Protein AF-X0J595-F1 (afdb_monomer)

pLDDT: mean 78.83, std 18.54, range [34.47, 94.69]

InterPro domains:
  IPR011009 Protein kinase-like domain superfamily [SSF56112] (50-117)

Foldseek 3Di:
DDDDDDDPPPPDDDDDDDPDPPQPCPDFDFLLDLPPEDEDLVQVLVQLLVQLVVCVVVLWDQDDLDRRQWGFDQDVQFTHIHGRDRVRIDRPDDSVRSNVSSNVSSVVNSVVSVVSVVVCVVVVHDHRYDYGGD

Secondary structure (DSSP, 8-state):
------------------S--------SEETTS-SS-B--HHHHHHHHHHHHHHHHTTT-EE----GGGEEEEEETTEEEEEE---TTEE----HHHHHHHHHHHHHHHHHHHHHHHHHHHHTTPPP-B-PPP-

Organism: Fusarium odoratissimum (strain NRRL 54006) (NCBI:txid1089451)

Mean predicted aligned error: 10.92 Å

Nearest PDB structures (foldseek):
  3a2c-assembly1_G  TM=6.127E-01  e=6.244E-02  Homo sapiens
  3a2c-assembly1_K  TM=6.939E-01  e=1.638E-01  Homo sapiens
  4kba-assembly5_A  TM=4.778E-01  e=9.184E-02  Homo sapiens
  4kik-assembly1_B  TM=7.559E-01  e=1.058E+00  Homo sapiens
  8omv-assembly2_C  TM=6.609E-01  e=7.668E-01  Homo sapiens

Structure (mmCIF, N/CA/C/O backbone):
data_AF-X0J595-F1
#
_entry.id   AF-X0J595-F1
#
loop_
_atom_site.group_PDB
_atom_site.id
_atom_site.type_symbol
_atom_site.label_atom_id
_atom_site.label_alt_id
_atom_site.label_comp_id
_atom_site.label_asym_id
_atom_site.label_entity_id
_atom_site.label_seq_id
_atom_site.pdbx_PDB_ins_code
_atom_site.Cartn_x
_atom_site.Cartn_y
_atom_site.Cartn_z
_atom_site.occupancy
_atom_site.B_iso_or_equiv
_atom_site.auth_seq_id
_atom_site.auth_comp_id
_atom_site.auth_asym_id
_atom_site.auth_atom_id
_atom_site.pdbx_PDB_model_num
ATOM 1 N N . MET A 1 1 ? -39.265 -41.771 23.410 1.00 39.81 1 MET A N 1
ATOM 2 C CA . MET A 1 1 ? -37.854 -42.212 23.400 1.00 39.81 1 MET A CA 1
ATOM 3 C C . MET A 1 1 ? -36.994 -41.003 23.075 1.00 39.81 1 MET A C 1
ATOM 5 O O . MET A 1 1 ? -37.257 -40.341 22.083 1.00 39.81 1 MET A O 1
ATOM 9 N N . LYS A 1 2 ? -36.071 -40.652 23.976 1.00 41.62 2 LYS A N 1
ATOM 10 C CA . LYS A 1 2 ? -35.078 -39.584 23.794 1.00 41.62 2 LYS A CA 1
ATOM 11 C C . LYS A 1 2 ? -33.889 -40.146 23.006 1.00 41.62 2 LYS A C 1
ATOM 13 O O . LYS A 1 2 ? -33.447 -41.241 23.333 1.00 41.62 2 LYS A O 1
ATOM 18 N N . SER A 1 3 ? -33.362 -39.385 22.053 1.00 37.44 3 SER A N 1
ATOM 19 C CA . SER A 1 3 ? -31.952 -39.424 21.627 1.00 37.44 3 SER A CA 1
ATOM 20 C C . SER A 1 3 ? -31.699 -38.124 20.849 1.00 37.44 3 SER A C 1
ATOM 22 O O . SER A 1 3 ? -32.303 -37.920 19.805 1.00 37.44 3 SER A O 1
ATOM 24 N N . SER A 1 4 ? -31.204 -37.056 21.477 1.00 39.44 4 SER A N 1
ATOM 25 C CA . SER A 1 4 ? -29.803 -36.778 21.844 1.00 39.44 4 SER A CA 1
ATOM 26 C C . SER A 1 4 ? -28.942 -36.326 20.655 1.00 39.44 4 SER A C 1
ATOM 28 O O . SER A 1 4 ? -28.515 -37.123 19.834 1.00 39.44 4 SER A O 1
ATOM 30 N N . ARG A 1 5 ? -28.740 -34.998 20.642 1.00 44.22 5 ARG A N 1
ATOM 31 C CA . ARG A 1 5 ? -27.650 -34.151 20.113 1.00 44.22 5 ARG A CA 1
ATOM 32 C C . ARG A 1 5 ? -26.402 -34.860 19.575 1.00 44.22 5 ARG A C 1
ATOM 34 O O . ARG A 1 5 ? -25.857 -35.691 20.289 1.00 44.22 5 ARG A O 1
ATOM 41 N N . THR A 1 6 ? -25.862 -34.345 18.466 1.00 36.47 6 THR A N 1
ATOM 42 C CA . THR A 1 6 ? -24.505 -33.751 18.257 1.00 36.47 6 THR A CA 1
ATOM 43 C C . THR A 1 6 ? -24.304 -33.641 16.732 1.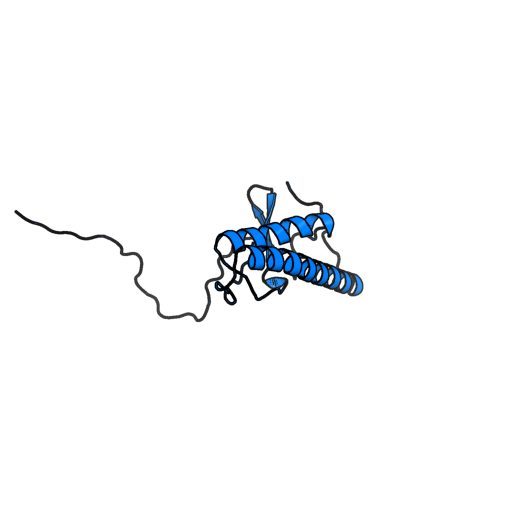00 36.47 6 THR A C 1
ATOM 45 O O . THR A 1 6 ? -24.535 -34.607 16.028 1.00 36.47 6 THR A O 1
ATOM 48 N N . ALA A 1 7 ? -24.274 -32.451 16.122 1.00 39.47 7 ALA A N 1
ATOM 49 C CA . ALA A 1 7 ? -23.114 -31.568 15.978 1.00 39.47 7 ALA A CA 1
ATOM 50 C C . ALA A 1 7 ? -21.888 -32.289 15.387 1.00 39.47 7 ALA A C 1
ATOM 52 O O . ALA A 1 7 ? -20.928 -32.526 16.109 1.00 39.47 7 ALA A O 1
ATOM 53 N N . ASP A 1 8 ? -21.908 -32.584 14.083 1.00 35.44 8 ASP A N 1
ATOM 54 C CA . ASP A 1 8 ? -20.698 -32.949 13.332 1.00 35.44 8 ASP A CA 1
ATOM 55 C C . ASP A 1 8 ? -19.938 -31.673 12.938 1.00 35.44 8 ASP A C 1
ATOM 57 O O . ASP A 1 8 ? -19.909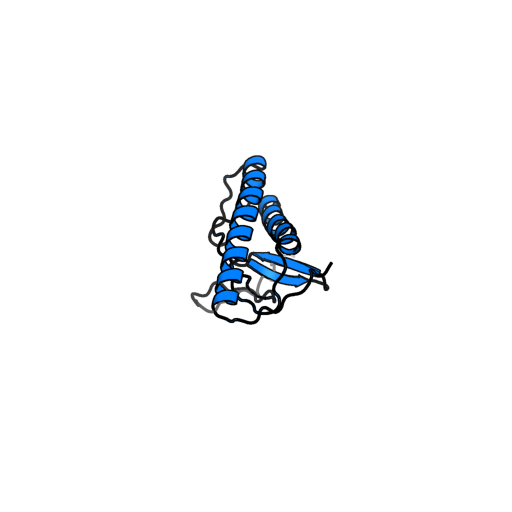 -31.236 11.788 1.00 35.44 8 ASP A O 1
ATOM 61 N N . TYR A 1 9 ? -19.344 -31.042 13.950 1.00 34.94 9 TYR A N 1
ATOM 62 C CA . TYR A 1 9 ? -18.158 -30.208 13.791 1.00 34.94 9 TYR A CA 1
ATOM 63 C C . TYR A 1 9 ? -16.948 -31.135 13.889 1.00 34.94 9 TYR A C 1
ATOM 65 O O . TYR A 1 9 ? -16.321 -31.213 14.937 1.00 34.94 9 TYR A O 1
ATOM 73 N N . ASP A 1 10 ? -16.637 -31.863 12.822 1.00 37.75 10 ASP A N 1
ATOM 74 C CA . ASP A 1 10 ? -15.447 -32.716 12.792 1.00 37.75 10 ASP A CA 1
ATOM 75 C C . ASP A 1 10 ? -14.784 -32.664 11.413 1.00 37.75 10 ASP A C 1
ATOM 77 O O . ASP A 1 10 ? -14.862 -33.578 10.597 1.00 37.75 10 ASP A O 1
ATOM 81 N N . LEU A 1 11 ? -14.075 -31.560 11.165 1.00 38.41 11 LEU A N 1
ATOM 82 C CA . LEU A 1 11 ? -12.931 -31.558 10.250 1.00 38.41 11 LEU A CA 1
ATOM 83 C C . LEU A 1 11 ? -11.756 -30.758 10.837 1.00 38.41 11 LEU A C 1
ATOM 85 O O . LEU A 1 11 ? -11.078 -30.006 10.150 1.00 38.41 11 LEU A O 1
ATOM 89 N N . PHE A 1 12 ? -11.505 -30.929 12.137 1.00 40.75 12 PHE A N 1
ATOM 90 C CA . PHE A 1 12 ? -10.266 -30.497 12.786 1.00 40.75 12 PHE A CA 1
ATOM 91 C C . PHE A 1 12 ? -9.680 -31.661 13.588 1.00 40.75 12 PHE A C 1
ATOM 93 O O . PHE A 1 12 ? -9.743 -31.703 14.813 1.00 40.75 12 PHE A O 1
ATOM 100 N N . LYS A 1 13 ? -9.069 -32.622 12.887 1.00 36.81 13 LYS A N 1
ATOM 101 C CA . LYS A 1 13 ? -8.148 -33.591 13.496 1.00 36.81 13 LYS A CA 1
ATOM 102 C C . LYS A 1 13 ? -6.750 -33.439 12.897 1.00 36.81 13 LYS A C 1
ATOM 104 O O . LYS A 1 13 ? -6.419 -34.037 11.885 1.00 36.81 13 LYS A O 1
ATOM 109 N N . ALA A 1 14 ? -5.999 -32.572 13.574 1.00 42.66 14 ALA A N 1
ATOM 110 C CA . ALA A 1 14 ? -4.569 -32.590 13.884 1.00 42.66 14 ALA A CA 1
ATOM 111 C C . ALA A 1 14 ? -3.548 -33.175 12.881 1.00 42.66 14 ALA A C 1
ATOM 113 O O . ALA A 1 14 ? -3.507 -34.375 12.627 1.00 42.66 14 ALA A O 1
ATOM 114 N N . SER A 1 15 ? -2.562 -32.338 12.538 1.00 34.47 15 SER A N 1
ATOM 115 C CA . SER A 1 15 ? -1.143 -32.726 12.527 1.00 34.47 15 SER A CA 1
ATOM 116 C C . SER A 1 15 ? -0.328 -31.652 13.282 1.00 34.47 15 SER A C 1
ATOM 118 O O . SER A 1 15 ? -0.708 -30.478 13.223 1.00 34.47 15 SER A O 1
ATOM 120 N N . PRO A 1 16 ? 0.716 -32.016 14.055 1.00 56.56 16 PRO A N 1
ATOM 121 C CA . PRO A 1 16 ? 1.275 -31.187 15.117 1.00 56.56 16 PRO A CA 1
ATOM 122 C C . PRO A 1 16 ? 2.448 -30.335 14.603 1.00 56.56 16 PRO A C 1
ATOM 124 O O . PRO A 1 16 ? 3.510 -30.864 14.305 1.00 56.56 16 PRO A O 1
ATOM 127 N N . TYR A 1 17 ? 2.237 -29.018 14.533 1.00 45.56 17 TYR A N 1
ATOM 128 C CA . TYR A 1 17 ? 3.182 -27.954 14.146 1.00 45.56 17 TYR A CA 1
ATOM 129 C C . TYR A 1 17 ? 3.862 -28.079 12.769 1.00 45.56 17 TYR A C 1
ATOM 131 O O . TYR A 1 17 ? 4.716 -28.927 12.526 1.00 45.56 17 TYR A O 1
ATOM 139 N N . PRO A 1 18 ? 3.658 -27.052 11.939 1.00 39.94 18 PRO A N 1
ATOM 140 C CA . PRO A 1 18 ? 4.788 -26.268 11.475 1.00 39.94 18 PRO A CA 1
ATOM 141 C C . PRO A 1 18 ? 4.689 -24.862 12.070 1.00 39.94 18 PRO A C 1
ATOM 143 O O . PRO A 1 18 ? 3.616 -24.259 12.103 1.00 39.94 18 PRO A O 1
ATOM 146 N N . SER A 1 19 ? 5.810 -24.326 12.548 1.00 50.88 19 SER A N 1
ATOM 147 C CA . SER A 1 19 ? 5.984 -22.887 12.754 1.00 50.88 19 SER A CA 1
ATOM 148 C C . SER A 1 19 ? 5.918 -22.205 11.390 1.00 50.88 19 SER A C 1
ATOM 150 O O . SER A 1 19 ? 6.931 -21.904 10.771 1.00 50.88 19 SER A O 1
ATOM 152 N N . SER A 1 20 ? 4.718 -22.059 10.859 1.00 44.50 20 SER A N 1
ATOM 153 C CA . SE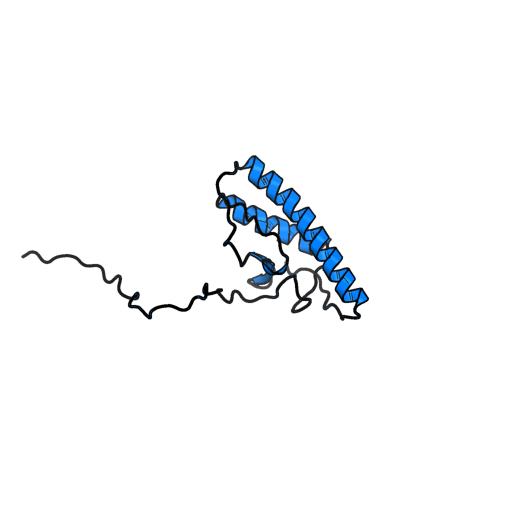R A 1 20 ? 4.471 -21.346 9.623 1.00 44.50 20 SER A CA 1
ATOM 154 C C . SER A 1 20 ? 3.060 -20.815 9.724 1.00 44.50 20 SER A C 1
ATOM 156 O O . SER A 1 20 ? 2.096 -21.560 9.530 1.00 44.50 20 SER A O 1
ATOM 158 N N . THR A 1 21 ? 2.943 -19.536 10.071 1.00 48.94 21 THR A N 1
ATOM 159 C CA . THR A 1 21 ? 1.757 -18.740 9.778 1.00 48.94 21 THR A CA 1
ATOM 160 C C . THR A 1 21 ? 1.399 -19.046 8.324 1.00 48.94 21 THR A C 1
ATOM 162 O O . THR A 1 21 ? 2.180 -18.766 7.413 1.00 48.94 21 THR A O 1
ATOM 165 N N . ALA A 1 22 ? 0.298 -19.766 8.104 1.00 45.56 22 ALA A N 1
ATOM 166 C CA . ALA A 1 22 ? -0.121 -20.165 6.771 1.00 45.56 22 ALA A CA 1
ATOM 167 C C . ALA A 1 22 ? -0.529 -18.892 6.023 1.00 45.56 22 ALA A C 1
ATOM 169 O O . ALA A 1 22 ? -1.650 -18.408 6.158 1.00 45.56 22 ALA A O 1
ATOM 170 N N . ARG A 1 23 ? 0.418 -18.306 5.286 1.00 50.41 23 ARG A N 1
ATOM 171 C CA . ARG A 1 23 ? 0.178 -17.154 4.423 1.00 50.41 23 ARG A CA 1
ATOM 172 C C . ARG A 1 23 ? -0.757 -17.643 3.317 1.00 50.41 23 ARG A C 1
ATOM 174 O O . ARG A 1 23 ? -0.342 -18.416 2.453 1.00 50.41 23 ARG A O 1
ATOM 181 N N . PHE A 1 24 ? -2.037 -17.274 3.390 1.00 50.41 24 PHE A N 1
ATOM 182 C CA . PHE A 1 24 ? -2.977 -17.523 2.300 1.00 50.41 24 PHE A CA 1
ATOM 183 C C . PHE A 1 24 ? -2.351 -16.945 1.025 1.00 50.41 24 PHE A C 1
ATOM 185 O O . PHE A 1 24 ? -1.913 -15.795 1.010 1.00 50.41 24 PHE A O 1
ATOM 192 N N . ASN A 1 25 ? -2.227 -17.757 -0.027 1.00 57.41 25 ASN A N 1
ATOM 193 C CA . ASN A 1 25 ? -1.711 -17.281 -1.304 1.00 57.41 25 ASN A CA 1
ATOM 194 C C . ASN A 1 25 ? -2.847 -16.537 -2.007 1.00 57.41 25 ASN A C 1
ATOM 196 O O . ASN A 1 25 ? -3.624 -17.123 -2.755 1.00 57.41 25 ASN A O 1
ATOM 200 N N . ILE A 1 26 ? -2.988 -15.259 -1.669 1.00 60.84 26 ILE A N 1
ATOM 201 C CA . ILE A 1 26 ? -4.092 -14.392 -2.096 1.00 60.84 26 ILE A CA 1
ATOM 202 C C . ILE A 1 26 ? -3.966 -14.019 -3.591 1.00 60.84 26 ILE A C 1
ATOM 204 O O . ILE A 1 26 ? -4.874 -13.440 -4.180 1.00 60.84 26 ILE A O 1
ATOM 208 N N . GLY A 1 27 ? -2.859 -14.406 -4.239 1.00 68.19 27 GLY A N 1
ATOM 209 C CA . GLY A 1 27 ? -2.499 -13.922 -5.565 1.00 68.19 27 GLY A CA 1
ATOM 210 C C . GLY A 1 27 ? -2.055 -12.458 -5.515 1.00 68.19 27 GLY A C 1
ATOM 211 O O . GLY A 1 27 ? -2.364 -11.729 -4.578 1.00 68.19 27 GLY A O 1
ATOM 212 N N . GLY A 1 28 ? -1.295 -12.027 -6.519 1.00 80.50 28 GLY A N 1
ATOM 213 C CA . GLY A 1 28 ? -0.775 -10.660 -6.614 1.00 80.50 28 GLY A CA 1
ATOM 214 C C . GLY A 1 28 ? 0.709 -10.527 -6.286 1.00 80.50 28 GLY A C 1
ATOM 215 O O . GLY A 1 28 ? 1.380 -11.491 -5.920 1.00 80.50 28 GLY A O 1
ATOM 216 N N . SER A 1 29 ? 1.224 -9.317 -6.482 1.00 88.44 29 SER A N 1
ATOM 217 C CA . SER A 1 29 ? 2.654 -9.012 -6.412 1.00 88.44 29 SER A CA 1
ATOM 218 C C . SER A 1 29 ? 2.938 -8.016 -5.298 1.00 88.44 29 SER A C 1
ATOM 220 O O . SER A 1 29 ? 2.198 -7.048 -5.123 1.00 88.44 29 SER A O 1
ATOM 222 N N . SER A 1 30 ? 4.001 -8.265 -4.535 1.00 89.81 30 SER A N 1
ATOM 223 C CA . SER A 1 30 ? 4.433 -7.380 -3.453 1.00 89.81 30 SER A CA 1
ATOM 224 C C . SER A 1 30 ? 4.831 -6.010 -4.000 1.00 89.81 30 SER A C 1
ATOM 226 O O . SER A 1 30 ? 5.534 -5.934 -5.006 1.00 89.81 30 SER A O 1
ATOM 228 N N . LEU A 1 31 ? 4.472 -4.928 -3.302 1.00 89.81 31 LEU A N 1
ATOM 229 C CA . LEU A 1 31 ? 4.930 -3.579 -3.650 1.00 89.81 31 LEU A CA 1
ATOM 230 C C . LEU A 1 31 ? 6.437 -3.369 -3.421 1.00 89.81 31 LEU A C 1
ATOM 232 O O . LEU A 1 31 ? 6.986 -2.367 -3.879 1.00 89.81 31 LEU A O 1
ATOM 236 N N . SER A 1 32 ? 7.107 -4.284 -2.712 1.00 88.75 32 SER A N 1
ATOM 237 C CA . SER A 1 32 ? 8.567 -4.289 -2.532 1.00 88.75 32 SER A CA 1
ATOM 238 C C . SER A 1 32 ? 9.327 -4.924 -3.700 1.00 88.75 32 SER A C 1
ATOM 240 O O . SER A 1 32 ? 10.553 -5.032 -3.654 1.00 88.75 32 SER A O 1
ATOM 242 N N . THR A 1 33 ? 8.603 -5.431 -4.695 1.00 86.31 33 THR A N 1
ATOM 243 C CA . THR A 1 33 ? 9.155 -6.055 -5.894 1.00 86.31 33 THR A CA 1
ATOM 244 C C . THR A 1 33 ? 8.523 -5.404 -7.118 1.00 86.31 33 THR A C 1
ATOM 246 O O . THR A 1 33 ? 7.325 -5.139 -7.106 1.00 86.31 33 THR A O 1
ATOM 249 N N . PRO A 1 34 ? 9.271 -5.171 -8.205 1.00 79.69 34 PRO A N 1
ATOM 250 C CA . PRO A 1 34 ? 8.692 -4.648 -9.442 1.00 79.69 34 PRO A CA 1
ATOM 251 C C . PRO A 1 34 ? 7.857 -5.693 -10.202 1.00 79.69 34 PRO A C 1
ATOM 253 O O . PRO A 1 34 ? 7.400 -5.414 -11.308 1.00 79.69 34 PRO A O 1
ATOM 256 N N . ASP A 1 35 ? 7.682 -6.895 -9.651 1.00 76.38 35 ASP A N 1
ATOM 257 C CA . ASP A 1 35 ? 6.993 -7.999 -10.302 1.00 76.38 35 ASP A CA 1
ATOM 258 C C . ASP A 1 35 ? 5.508 -7.681 -10.531 1.00 76.38 35 ASP A C 1
ATOM 260 O O . ASP A 1 35 ? 4.849 -7.007 -9.741 1.00 76.38 35 ASP A O 1
ATOM 264 N N . GLY A 1 36 ? 4.959 -8.173 -11.642 1.00 74.25 36 GLY A N 1
ATOM 265 C CA . GLY A 1 36 ? 3.542 -8.030 -11.983 1.00 74.25 36 GLY A CA 1
ATOM 266 C C . GLY A 1 36 ? 3.170 -6.669 -12.576 1.00 74.25 36 GLY A C 1
ATOM 267 O O . GLY A 1 36 ? 2.692 -6.626 -13.712 1.00 74.25 36 GLY A O 1
ATOM 268 N N . ALA A 1 37 ? 3.348 -5.576 -11.827 1.00 85.06 37 ALA A N 1
ATOM 269 C CA . ALA A 1 37 ? 3.054 -4.217 -12.285 1.00 85.06 37 ALA A CA 1
ATOM 270 C C . ALA A 1 37 ? 3.568 -3.123 -11.340 1.00 85.06 37 ALA A C 1
ATOM 272 O O . ALA A 1 37 ? 3.444 -3.224 -10.123 1.00 85.06 37 ALA A O 1
ATOM 273 N N . VAL A 1 38 ? 4.019 -2.015 -11.926 1.00 90.25 38 VAL A N 1
ATOM 274 C CA . VAL A 1 38 ? 4.322 -0.766 -11.216 1.00 90.25 38 VAL A CA 1
ATOM 275 C C . VAL A 1 38 ? 3.260 0.271 -11.580 1.00 90.25 38 VAL A C 1
ATOM 277 O O . VAL A 1 38 ? 3.012 0.508 -12.764 1.00 90.25 38 VAL A O 1
ATOM 280 N N . LEU A 1 39 ? 2.621 0.865 -10.572 1.00 91.75 39 LEU A N 1
ATOM 281 C CA . LEU A 1 39 ? 1.611 1.909 -10.746 1.00 91.75 39 LEU A CA 1
ATOM 282 C C . LEU A 1 39 ? 2.237 3.284 -10.502 1.00 91.75 39 LEU A C 1
ATOM 284 O O . LEU A 1 39 ? 3.184 3.417 -9.727 1.00 91.75 39 LEU A O 1
ATOM 288 N N . ASP A 1 40 ? 1.693 4.315 -11.142 1.00 91.44 40 ASP A N 1
ATOM 289 C CA . ASP A 1 40 ? 2.097 5.691 -10.863 1.00 91.44 40 ASP A CA 1
ATOM 290 C C . ASP A 1 40 ? 1.568 6.162 -9.496 1.00 91.44 40 ASP A C 1
ATOM 292 O O . ASP A 1 40 ? 0.607 5.621 -8.945 1.00 91.44 40 ASP A O 1
ATOM 296 N N . GLU A 1 41 ? 2.179 7.217 -8.947 1.00 89.31 41 GLU A N 1
ATOM 297 C CA . GLU A 1 41 ? 1.832 7.755 -7.620 1.00 89.31 41 GLU A CA 1
ATOM 298 C C . GLU A 1 41 ? 0.339 8.098 -7.487 1.00 89.31 41 GLU A C 1
ATOM 300 O O . GLU A 1 41 ? -0.280 7.784 -6.472 1.00 89.31 41 GLU A O 1
ATOM 305 N N . GLN A 1 42 ? -0.243 8.691 -8.534 1.00 90.75 42 GLN A N 1
ATOM 306 C CA . GLN A 1 42 ? -1.654 9.096 -8.568 1.00 90.75 42 GLN A CA 1
ATOM 307 C C . GLN A 1 42 ? -2.616 7.901 -8.550 1.00 90.75 42 GLN A C 1
ATOM 309 O O . GLN A 1 42 ? -3.751 8.032 -8.097 1.00 90.75 42 GLN A O 1
ATOM 314 N N . ASP A 1 43 ? -2.157 6.749 -9.038 1.00 92.94 43 ASP A N 1
ATOM 315 C CA . ASP A 1 43 ? -2.945 5.527 -9.146 1.00 92.94 43 ASP A CA 1
ATOM 316 C C . ASP A 1 43 ? -2.832 4.674 -7.875 1.00 92.94 43 ASP A C 1
ATOM 318 O O . ASP A 1 43 ? -3.816 4.075 -7.441 1.00 92.94 43 ASP A O 1
ATOM 322 N N . ILE A 1 44 ? -1.652 4.631 -7.245 1.00 93.00 44 ILE A N 1
ATOM 323 C CA . ILE A 1 44 ? -1.424 3.802 -6.056 1.00 93.00 44 ILE A CA 1
ATOM 324 C C . ILE A 1 44 ? -1.884 4.463 -4.753 1.00 93.00 44 ILE A C 1
ATOM 326 O O . ILE A 1 44 ? -2.308 3.761 -3.834 1.00 93.00 44 ILE A O 1
ATOM 330 N N . GLU A 1 45 ? -1.838 5.797 -4.656 1.00 94.69 45 GLU A N 1
ATOM 331 C CA . GLU A 1 45 ? -2.250 6.526 -3.449 1.00 94.69 45 GLU A CA 1
ATOM 332 C C . GLU A 1 45 ? -3.707 6.221 -3.036 1.00 94.69 45 GLU A C 1
ATOM 334 O O . GLU A 1 45 ? -3.918 5.870 -1.868 1.00 94.69 45 GLU A O 1
ATOM 339 N N . PRO A 1 46 ? -4.710 6.267 -3.941 1.00 94.19 46 PRO A N 1
ATOM 340 C CA . PRO A 1 46 ? -6.088 5.924 -3.592 1.00 94.19 46 PRO A CA 1
ATOM 341 C C . PRO A 1 46 ? -6.242 4.476 -3.120 1.00 94.19 46 PRO A C 1
ATOM 343 O O . PRO A 1 46 ? -6.974 4.225 -2.164 1.00 94.19 46 PRO A O 1
ATOM 346 N N . LEU A 1 47 ? -5.530 3.529 -3.743 1.00 94.25 47 LEU A N 1
ATOM 347 C CA . LEU A 1 47 ? -5.619 2.112 -3.384 1.00 94.25 47 LEU A CA 1
ATOM 348 C C . LEU A 1 47 ? -5.001 1.829 -2.008 1.00 94.25 47 LEU A C 1
ATOM 350 O O . LEU A 1 47 ? -5.578 1.083 -1.218 1.00 94.25 47 LEU A O 1
ATOM 354 N N . LEU A 1 48 ? -3.858 2.453 -1.696 1.00 93.31 48 LEU A N 1
ATOM 355 C CA . LEU A 1 48 ? -3.237 2.387 -0.369 1.00 93.31 48 LEU A CA 1
ATOM 356 C C . LEU A 1 48 ? -4.164 2.965 0.699 1.00 93.31 48 LEU A C 1
ATOM 358 O O . LEU A 1 48 ? -4.344 2.368 1.761 1.00 93.31 48 LEU A O 1
ATOM 362 N N . HIS A 1 49 ? -4.768 4.121 0.413 1.00 93.88 49 HIS A N 1
ATOM 363 C CA . HIS A 1 49 ? -5.681 4.751 1.353 1.00 93.88 49 HIS A CA 1
ATOM 364 C C . HIS A 1 49 ? -6.914 3.889 1.614 1.00 93.88 49 HIS A C 1
ATOM 366 O O . HIS A 1 49 ? -7.298 3.726 2.772 1.00 93.88 49 HIS A O 1
ATOM 372 N N . GLN A 1 50 ? -7.497 3.323 0.556 1.00 93.31 50 GLN A N 1
ATOM 373 C CA . GLN A 1 50 ? -8.654 2.447 0.653 1.00 93.31 50 GLN A CA 1
ATOM 374 C C . GLN A 1 50 ? -8.340 1.197 1.480 1.00 93.31 50 GLN A C 1
ATOM 376 O O . GLN A 1 50 ? -9.100 0.884 2.387 1.00 93.31 50 GLN A O 1
ATOM 381 N N . ALA A 1 51 ? -7.205 0.533 1.240 1.00 91.31 51 ALA A N 1
ATOM 382 C CA . ALA A 1 51 ? -6.806 -0.646 2.010 1.00 91.31 51 ALA A CA 1
ATOM 383 C C . ALA A 1 51 ? -6.673 -0.351 3.517 1.00 91.31 51 ALA A C 1
ATOM 385 O O . ALA A 1 51 ? -7.103 -1.148 4.348 1.00 91.31 51 ALA A O 1
ATOM 386 N N . LEU A 1 52 ? -6.121 0.814 3.876 1.00 90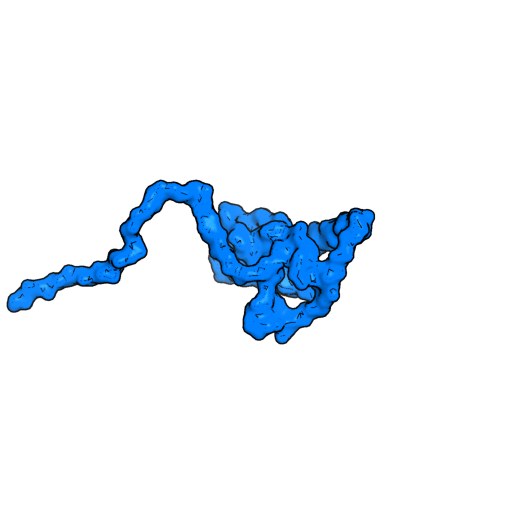.19 52 LEU A N 1
ATOM 387 C CA . LEU A 1 52 ? -5.990 1.242 5.272 1.00 90.19 52 LEU A CA 1
ATOM 388 C C . LEU A 1 52 ? -7.339 1.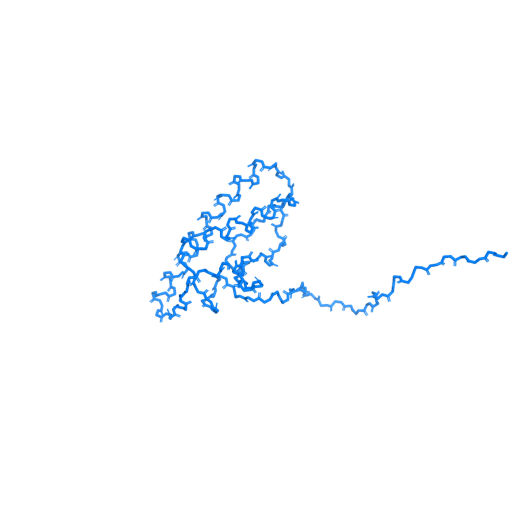621 5.902 1.00 90.19 52 LEU A C 1
ATOM 390 O O . LEU A 1 52 ? -7.588 1.258 7.046 1.00 90.19 52 LEU A O 1
ATOM 394 N N . ILE A 1 53 ? -8.220 2.315 5.172 1.00 89.88 53 ILE A N 1
ATOM 395 C CA . ILE A 1 53 ? -9.577 2.617 5.659 1.00 89.88 53 ILE A CA 1
ATOM 396 C C . ILE A 1 53 ? -10.363 1.325 5.885 1.00 89.88 53 ILE A C 1
ATOM 398 O O . ILE A 1 53 ? -11.012 1.194 6.916 1.00 89.88 53 ILE A O 1
ATOM 402 N N . SER A 1 54 ? -10.273 0.357 4.972 1.00 88.81 54 SER A N 1
ATOM 403 C CA . SER A 1 54 ? -10.968 -0.922 5.130 1.00 88.81 54 SER A CA 1
ATOM 404 C C . SER A 1 54 ? -10.526 -1.683 6.382 1.00 88.81 54 SER A C 1
ATOM 406 O O . SER A 1 54 ? -11.335 -2.400 6.951 1.00 88.81 54 SER A O 1
ATOM 408 N N . LEU A 1 55 ? -9.288 -1.517 6.863 1.00 84.81 55 LEU A N 1
ATOM 409 C CA . LEU A 1 55 ? -8.885 -2.052 8.172 1.00 84.81 55 LEU A CA 1
ATOM 410 C C . LEU A 1 55 ? -9.501 -1.274 9.339 1.00 84.81 55 LEU A C 1
ATOM 412 O O . LEU A 1 55 ? -9.954 -1.880 10.312 1.00 84.81 55 LEU A O 1
ATOM 416 N N . ASN A 1 56 ? -9.559 0.052 9.229 1.00 84.44 56 ASN A N 1
ATOM 417 C CA . ASN A 1 56 ? -10.163 0.902 10.251 1.00 84.44 56 ASN A CA 1
ATOM 418 C C . ASN A 1 56 ? -11.650 0.582 10.475 1.00 84.44 56 ASN A C 1
ATOM 420 O O . ASN A 1 56 ? -12.125 0.715 11.598 1.00 84.44 56 ASN A O 1
ATOM 424 N N . GLU A 1 57 ? -12.375 0.127 9.445 1.00 83.50 57 GLU A N 1
ATOM 425 C CA . GLU A 1 57 ? -13.769 -0.340 9.571 1.00 83.50 57 GLU A CA 1
ATOM 426 C C . GLU A 1 57 ? -13.914 -1.517 10.554 1.00 83.50 57 GLU A C 1
ATOM 428 O O . GLU A 1 57 ? -14.973 -1.701 11.151 1.00 83.50 57 GLU A O 1
ATOM 433 N N . TYR A 1 58 ? -12.841 -2.282 10.777 1.00 82.19 58 TYR A N 1
ATOM 434 C CA . TYR A 1 58 ? -12.774 -3.347 11.782 1.00 82.19 58 TYR A CA 1
ATOM 435 C C . TYR A 1 58 ? -12.170 -2.883 13.117 1.00 82.19 58 TYR A C 1
ATOM 437 O O . TYR A 1 58 ? -11.890 -3.713 13.981 1.00 82.19 58 TYR A O 1
ATOM 445 N N . GLY A 1 59 ? -11.942 -1.577 13.291 1.00 76.38 59 GLY A N 1
ATOM 446 C CA . GLY A 1 59 ? -11.248 -1.008 14.447 1.00 76.38 59 GLY A CA 1
ATOM 447 C C . GLY A 1 59 ? -9.750 -1.319 14.475 1.00 76.38 59 GLY A C 1
ATOM 448 O O . GLY A 1 59 ? -9.131 -1.205 15.526 1.00 76.38 59 GLY A O 1
ATOM 449 N N . VAL A 1 60 ? -9.169 -1.746 13.347 1.00 78.94 60 VAL A N 1
ATOM 450 C CA . VAL A 1 60 ? -7.780 -2.213 13.275 1.00 78.94 60 VAL A CA 1
ATOM 451 C C . VAL A 1 60 ? -6.868 -1.120 12.744 1.00 78.94 60 VAL A C 1
ATOM 453 O O . VAL A 1 60 ? -6.998 -0.668 11.608 1.00 78.94 60 VAL A O 1
ATOM 456 N N . CYS A 1 61 ? -5.842 -0.798 13.520 1.00 75.44 61 CYS A N 1
ATOM 457 C CA . CYS A 1 61 ? -4.693 -0.036 13.078 1.00 75.44 61 CYS A CA 1
ATOM 458 C C . CYS A 1 61 ? -3.524 -0.978 12.778 1.00 75.44 61 CYS A C 1
ATOM 460 O O . CYS A 1 61 ? -2.916 -1.551 13.679 1.00 75.44 61 CYS A O 1
ATOM 462 N N . HIS A 1 62 ? -3.158 -1.127 11.504 1.00 70.00 62 HIS A N 1
ATOM 463 C CA . HIS A 1 62 ? -2.000 -1.945 11.140 1.00 70.00 62 HIS A CA 1
ATOM 464 C C . HIS A 1 62 ? -0.689 -1.168 11.296 1.00 70.00 62 HIS A C 1
ATOM 466 O O . HIS A 1 62 ? -0.446 -0.202 10.568 1.00 70.00 62 HIS A O 1
ATOM 472 N N . VAL A 1 63 ? 0.140 -1.543 12.268 1.00 66.69 63 VAL A N 1
ATOM 473 C CA . VAL A 1 63 ? 1.319 -0.776 12.698 1.00 66.69 63 VAL A CA 1
ATOM 474 C C . VAL A 1 63 ? 2.537 -0.990 11.786 1.00 66.69 63 VAL A C 1
ATOM 476 O O . VAL A 1 63 ? 3.334 -0.063 11.636 1.00 66.69 63 VAL A O 1
ATOM 479 N N . ASP A 1 64 ? 2.666 -2.142 11.117 1.00 74.62 64 ASP A N 1
ATOM 480 C CA . ASP A 1 64 ? 3.849 -2.458 10.299 1.00 74.62 64 ASP A CA 1
ATOM 481 C C . ASP A 1 64 ? 3.716 -1.998 8.835 1.00 74.62 64 ASP A C 1
ATOM 483 O O . ASP A 1 64 ? 3.249 -2.710 7.951 1.00 74.62 64 ASP A O 1
ATOM 487 N N . THR A 1 65 ? 4.154 -0.772 8.545 1.00 78.69 65 THR A N 1
ATOM 488 C CA . THR A 1 65 ? 4.006 -0.146 7.218 1.00 78.69 65 THR A CA 1
ATOM 489 C C . THR A 1 65 ? 5.160 -0.436 6.249 1.00 78.69 65 THR A C 1
ATOM 491 O O . THR A 1 65 ? 5.634 0.488 5.575 1.00 78.69 65 THR A O 1
ATOM 494 N N . LYS A 1 66 ? 5.661 -1.672 6.186 1.00 85.56 66 LYS A N 1
ATOM 495 C CA . LYS A 1 66 ? 6.659 -2.067 5.176 1.00 85.56 66 LYS A CA 1
ATOM 496 C C . LYS A 1 66 ? 5.983 -2.426 3.858 1.00 85.56 66 LYS A C 1
ATOM 498 O O . LYS A 1 66 ? 4.892 -2.982 3.855 1.00 85.56 66 LYS A O 1
ATOM 503 N N . LEU A 1 67 ? 6.628 -2.116 2.732 1.00 86.56 67 LEU A N 1
ATOM 504 C CA . LEU A 1 67 ? 6.046 -2.326 1.398 1.00 86.56 67 LEU A CA 1
ATOM 505 C C . LEU A 1 67 ? 5.765 -3.800 1.072 1.00 86.56 67 LEU A C 1
ATOM 507 O O . LEU A 1 67 ? 4.856 -4.068 0.297 1.00 86.56 67 LEU A O 1
ATOM 511 N N . ASP A 1 68 ? 6.499 -4.742 1.663 1.00 87.19 68 ASP A N 1
ATOM 512 C CA . ASP A 1 68 ? 6.295 -6.183 1.479 1.00 87.19 68 ASP A CA 1
ATOM 513 C C . ASP A 1 68 ? 5.023 -6.720 2.148 1.00 87.19 68 ASP A C 1
ATOM 515 O O . ASP A 1 68 ? 4.542 -7.792 1.783 1.00 87.19 68 ASP A O 1
ATOM 519 N N . ASN A 1 69 ? 4.418 -5.949 3.055 1.00 89.19 69 ASN A N 1
ATOM 520 C CA . ASN A 1 69 ? 3.112 -6.265 3.632 1.00 89.19 69 ASN A CA 1
ATOM 521 C C . ASN A 1 69 ? 1.952 -5.899 2.696 1.00 89.19 69 ASN A C 1
ATOM 523 O O . ASN A 1 69 ? 0.824 -6.340 2.923 1.00 89.19 69 ASN A O 1
ATOM 527 N N . PHE A 1 70 ? 2.207 -5.134 1.630 1.00 90.56 70 PHE A N 1
ATOM 528 C CA . PHE A 1 70 ? 1.195 -4.665 0.686 1.00 90.56 70 PHE A CA 1
ATOM 529 C C . PHE A 1 70 ? 1.368 -5.363 -0.658 1.00 90.56 70 PHE A C 1
ATOM 531 O O . PHE A 1 70 ? 2.438 -5.328 -1.264 1.00 90.56 70 PHE A O 1
ATOM 538 N N . HIS A 1 71 ? 0.294 -5.971 -1.144 1.00 92.00 71 HIS A N 1
ATOM 539 C CA . HIS A 1 71 ? 0.277 -6.674 -2.419 1.00 92.00 71 HIS A CA 1
ATOM 540 C C . HIS A 1 71 ? -0.713 -6.021 -3.371 1.00 92.00 71 HIS A C 1
ATOM 542 O O . HIS A 1 71 ? -1.853 -5.748 -2.999 1.00 92.00 71 HIS A O 1
ATOM 548 N N . LEU A 1 72 ? -0.281 -5.801 -4.610 1.00 91.75 72 LEU A N 1
ATOM 549 C CA . LEU A 1 72 ? -1.152 -5.423 -5.711 1.00 91.75 72 LEU A CA 1
ATOM 550 C C . LEU A 1 72 ? -1.812 -6.678 -6.284 1.00 91.75 72 LEU A C 1
ATOM 552 O O . LEU A 1 72 ? -1.140 -7.552 -6.837 1.00 91.75 72 LEU A O 1
ATOM 556 N N . VAL A 1 73 ? -3.133 -6.747 -6.162 1.00 90.75 73 VAL A N 1
ATOM 557 C CA . VAL A 1 73 ? -3.959 -7.876 -6.599 1.00 90.75 73 VAL A CA 1
ATOM 558 C C . VAL A 1 73 ? -4.951 -7.394 -7.650 1.00 90.75 73 VAL A C 1
ATOM 560 O O . VAL A 1 73 ? -5.480 -6.289 -7.547 1.00 90.75 73 VAL A O 1
ATOM 563 N N . ALA A 1 74 ? -5.215 -8.225 -8.658 1.00 88.69 74 ALA A N 1
ATOM 564 C CA . ALA A 1 74 ? -6.312 -8.009 -9.592 1.00 88.69 74 ALA A CA 1
ATOM 565 C C . ALA A 1 74 ? -7.517 -8.845 -9.143 1.00 88.69 74 ALA A C 1
ATOM 567 O O . ALA A 1 74 ? -7.521 -10.063 -9.311 1.00 88.69 74 ALA A O 1
ATOM 568 N N . ASP A 1 75 ? -8.524 -8.186 -8.585 1.00 85.25 75 ASP A N 1
ATOM 569 C CA . ASP A 1 75 ? -9.770 -8.789 -8.125 1.00 85.25 75 ASP A CA 1
ATOM 570 C C . ASP A 1 75 ? -10.898 -8.443 -9.102 1.00 85.25 75 ASP A C 1
ATOM 572 O O . ASP A 1 75 ? -11.181 -7.269 -9.344 1.00 85.25 75 ASP A O 1
ATOM 576 N N . GLU A 1 76 ? -11.485 -9.460 -9.735 1.00 86.06 76 GLU A N 1
ATOM 577 C CA . GLU A 1 76 ? -12.491 -9.307 -10.804 1.00 86.06 76 GLU A CA 1
ATOM 578 C C . GLU A 1 76 ? -12.059 -8.346 -11.934 1.00 86.06 76 GLU A C 1
ATOM 580 O O . GLU A 1 76 ? -12.861 -7.635 -12.538 1.00 86.06 76 GLU A O 1
ATOM 585 N N . GLY A 1 77 ? -10.756 -8.314 -12.228 1.00 83.62 77 GLY A N 1
ATOM 586 C CA . GLY A 1 77 ? -10.173 -7.430 -13.239 1.00 83.62 77 GLY A CA 1
ATOM 587 C C . GLY A 1 77 ? -9.841 -6.021 -12.744 1.00 83.62 77 GLY A C 1
ATOM 588 O O . GLY A 1 77 ? -9.270 -5.260 -13.521 1.00 83.62 77 GLY A O 1
ATOM 589 N N . LYS A 1 78 ? -10.114 -5.695 -11.476 1.00 90.25 78 LYS A N 1
ATOM 590 C CA . LYS A 1 78 ? -9.829 -4.400 -10.842 1.00 90.25 78 LYS A CA 1
ATOM 591 C C . LYS A 1 78 ? -8.628 -4.489 -9.922 1.00 90.25 78 LYS A C 1
ATOM 593 O O . LYS A 1 78 ? -8.477 -5.463 -9.192 1.00 90.25 78 LYS A O 1
ATOM 598 N N . ASP A 1 79 ? -7.788 -3.466 -9.923 1.00 92.88 79 ASP A N 1
ATOM 599 C CA . ASP A 1 79 ? -6.646 -3.437 -9.017 1.00 92.88 79 ASP A CA 1
ATOM 600 C C . ASP A 1 79 ? -7.081 -3.066 -7.600 1.00 92.88 79 ASP A C 1
ATOM 602 O O . ASP A 1 79 ? -7.837 -2.116 -7.389 1.00 92.88 79 ASP A O 1
ATOM 606 N N . LYS A 1 80 ? -6.566 -3.805 -6.619 1.00 92.62 80 LYS A N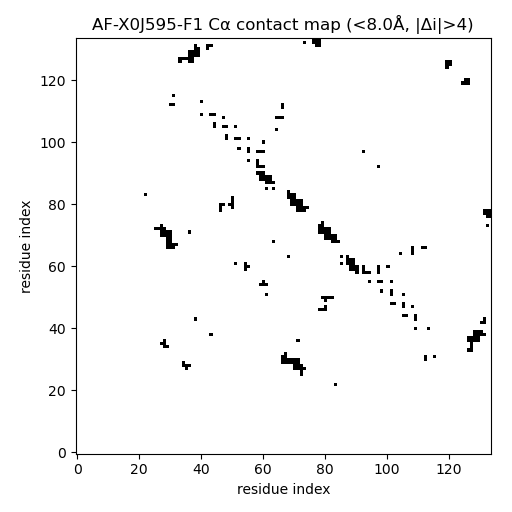 1
ATOM 607 C CA . LYS A 1 80 ? -6.732 -3.537 -5.191 1.00 92.62 80 LYS A CA 1
ATOM 608 C C . LYS A 1 80 ? -5.410 -3.770 -4.472 1.00 92.62 80 LYS A C 1
ATOM 610 O O . LYS A 1 80 ? -4.601 -4.595 -4.896 1.00 92.62 80 LYS A O 1
ATOM 615 N N . ILE A 1 81 ? -5.210 -3.058 -3.368 1.00 92.19 81 ILE A N 1
ATOM 616 C CA . ILE A 1 81 ? -4.120 -3.350 -2.440 1.00 92.19 81 ILE A CA 1
ATOM 617 C C . ILE A 1 81 ? -4.653 -4.240 -1.324 1.00 92.19 81 ILE A C 1
ATOM 619 O O . ILE A 1 81 ? -5.641 -3.904 -0.675 1.00 92.19 81 ILE A O 1
ATOM 623 N N . MET A 1 82 ? -3.981 -5.365 -1.097 1.00 90.06 82 MET A N 1
ATOM 624 C CA . MET A 1 82 ? -4.248 -6.256 0.026 1.00 90.06 82 MET A CA 1
ATOM 625 C C . MET A 1 82 ? -3.100 -6.213 1.025 1.00 90.06 82 MET A C 1
ATOM 627 O O . MET A 1 82 ? -1.929 -6.204 0.643 1.00 90.06 82 MET A O 1
ATOM 631 N N . ILE A 1 83 ? -3.454 -6.184 2.307 1.00 88.69 83 ILE A N 1
ATOM 632 C CA . ILE A 1 83 ? -2.515 -6.178 3.429 1.00 88.69 83 ILE A CA 1
ATOM 633 C C . ILE A 1 83 ? -2.423 -7.618 3.930 1.00 88.69 83 ILE A C 1
ATOM 635 O O . ILE A 1 83 ? -3.441 -8.194 4.311 1.00 88.69 83 ILE A O 1
ATOM 639 N N . VAL A 1 84 ? -1.238 -8.227 3.846 1.00 83.06 84 VAL A N 1
ATOM 640 C CA . VAL A 1 84 ? -1.082 -9.684 4.041 1.00 83.06 84 VAL A CA 1
ATOM 641 C C . VAL A 1 84 ? -0.519 -10.080 5.397 1.00 83.06 84 VAL A C 1
ATOM 643 O O . VAL A 1 84 ? -0.740 -11.203 5.842 1.00 83.06 84 VAL A O 1
ATOM 646 N N . ASP A 1 85 ? 0.224 -9.186 6.034 1.00 79.88 85 ASP A N 1
ATOM 647 C CA . ASP A 1 85 ? 0.730 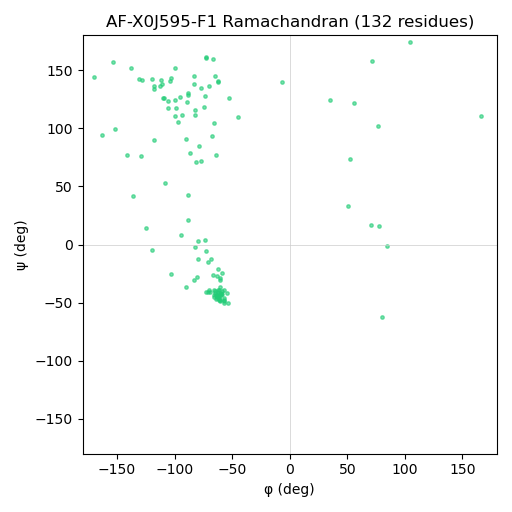-9.375 7.384 1.00 79.88 85 ASP A CA 1
ATOM 648 C C . ASP A 1 85 ? -0.099 -8.486 8.306 1.00 79.88 85 ASP A C 1
ATOM 650 O O . ASP A 1 85 ? -0.218 -7.291 8.061 1.00 79.88 85 ASP A O 1
ATOM 654 N N . LEU A 1 86 ? -0.724 -9.072 9.323 1.00 76.25 86 LEU A N 1
ATOM 655 C CA . LEU A 1 86 ? -1.523 -8.361 10.323 1.00 76.25 86 LEU A CA 1
ATOM 656 C C . LEU A 1 86 ? -1.025 -8.654 11.743 1.00 76.25 86 LEU A C 1
ATOM 658 O O . LEU A 1 86 ? -1.717 -8.336 12.706 1.00 76.25 86 LEU A O 1
ATOM 662 N N . GLU A 1 87 ? 0.172 -9.232 11.898 1.00 75.19 87 GLU A N 1
ATOM 663 C CA . GLU A 1 87 ? 0.714 -9.624 13.207 1.00 75.19 87 GLU A CA 1
ATOM 664 C C . GLU A 1 87 ? 0.912 -8.417 14.147 1.00 75.19 87 GLU A C 1
ATOM 666 O O . GLU A 1 87 ? 0.914 -8.567 15.365 1.00 75.19 87 GLU A O 1
ATOM 671 N N . SER A 1 88 ? 1.010 -7.205 13.589 1.00 73.62 88 SER A N 1
ATOM 672 C CA . SER A 1 88 ? 1.109 -5.933 14.322 1.00 73.62 88 SER A CA 1
ATOM 673 C C . SER A 1 88 ? -0.179 -5.097 14.233 1.00 73.62 88 SER A C 1
ATOM 675 O O . SER A 1 88 ? -0.149 -3.947 13.789 1.00 73.62 88 SER A O 1
ATOM 677 N N . ALA A 1 89 ? -1.324 -5.685 14.580 1.00 75.50 89 ALA A N 1
ATOM 678 C CA . ALA A 1 89 ? -2.610 -4.991 14.666 1.00 75.50 89 ALA A CA 1
ATOM 679 C C . ALA A 1 89 ? -2.833 -4.385 16.065 1.00 75.50 89 ALA A C 1
ATOM 681 O O . ALA A 1 89 ? -2.691 -5.078 17.071 1.00 75.50 89 ALA A O 1
ATOM 682 N N . ASP A 1 90 ? -3.203 -3.106 16.110 1.00 77.00 90 ASP A N 1
ATOM 683 C CA . ASP A 1 90 ? -3.624 -2.379 17.313 1.00 77.00 90 ASP A CA 1
ATOM 684 C C . ASP A 1 90 ? -5.123 -2.042 17.218 1.00 77.00 90 ASP A C 1
ATOM 686 O O . ASP A 1 90 ? -5.614 -1.723 16.134 1.00 77.00 90 ASP A O 1
ATOM 690 N N . PHE A 1 91 ? -5.844 -2.137 18.335 1.00 81.38 91 PHE A N 1
ATOM 691 C CA . PHE A 1 91 ? -7.299 -1.972 18.428 1.00 81.38 91 PHE A CA 1
ATOM 692 C C . PHE A 1 91 ? -7.719 -0.826 19.361 1.00 81.38 91 PHE A C 1
ATOM 694 O O . PHE A 1 91 ? -8.906 -0.520 19.452 1.00 81.38 91 PHE A O 1
ATOM 701 N N . ASP A 1 92 ? -6.775 -0.172 20.042 1.00 81.12 92 ASP A N 1
ATOM 702 C CA . ASP A 1 92 ? -7.078 0.792 21.109 1.00 81.12 92 ASP A CA 1
ATOM 703 C C . ASP A 1 92 ? -7.286 2.231 20.591 1.00 81.12 92 ASP A C 1
ATOM 705 O O . ASP A 1 92 ? -7.168 3.200 21.342 1.00 81.12 92 ASP A O 1
ATOM 709 N N . GLN A 1 93 ? -7.597 2.392 19.301 1.00 79.38 93 GLN A N 1
ATOM 710 C CA . GLN A 1 93 ? -7.751 3.696 18.653 1.00 79.38 93 GLN A CA 1
ATOM 711 C C . GLN A 1 93 ? -9.217 4.078 18.433 1.00 79.38 93 GLN A C 1
ATOM 713 O O . GLN A 1 93 ? -10.059 3.257 18.071 1.00 79.38 93 GLN A O 1
ATOM 718 N N . THR A 1 94 ? -9.516 5.366 18.590 1.00 87.31 94 THR A N 1
ATOM 719 C CA . THR A 1 94 ? -10.809 5.940 18.200 1.00 87.31 94 THR A CA 1
ATOM 720 C C . THR A 1 94 ? -10.941 6.035 16.677 1.00 87.31 94 THR A C 1
ATOM 722 O O . THR A 1 94 ? -9.951 6.046 15.947 1.00 87.31 94 THR A O 1
ATOM 725 N N . GLU A 1 95 ? -12.168 6.164 16.170 1.00 85.62 95 GLU A N 1
ATOM 726 C CA . GLU A 1 95 ? -12.430 6.315 14.730 1.00 85.62 95 GLU A CA 1
ATOM 727 C C . GLU A 1 95 ? -11.700 7.528 14.117 1.00 85.62 95 GLU A C 1
ATOM 729 O O . GLU A 1 95 ? -11.131 7.440 13.026 1.00 85.62 95 GLU A O 1
ATOM 734 N N . GLU A 1 96 ? -11.642 8.649 14.843 1.00 87.00 96 GLU A N 1
ATOM 735 C CA . GLU A 1 96 ? -10.917 9.848 14.408 1.00 87.00 96 GLU A CA 1
ATOM 736 C C . GLU A 1 96 ? -9.402 9.605 14.327 1.00 87.00 96 GLU A C 1
ATOM 738 O O . GLU A 1 96 ? -8.754 9.993 13.347 1.00 87.00 96 GLU A O 1
ATOM 743 N N . GLU A 1 97 ? -8.830 8.925 15.324 1.00 87.56 97 GLU A N 1
ATOM 744 C CA . GLU A 1 97 ? -7.411 8.560 15.344 1.00 87.56 97 GLU A CA 1
ATOM 745 C C . GLU A 1 97 ? -7.074 7.565 14.235 1.00 87.56 97 GLU A C 1
ATOM 747 O O . GLU A 1 97 ? -6.042 7.715 13.576 1.00 87.56 97 GLU A O 1
ATOM 752 N N . LEU A 1 98 ? -7.955 6.600 13.973 1.00 87.19 98 LEU A N 1
ATOM 753 C CA . LEU A 1 98 ? -7.831 5.644 12.878 1.00 87.19 98 LEU A CA 1
ATOM 754 C C . LEU A 1 98 ? -7.818 6.365 11.524 1.00 87.19 98 LEU A C 1
ATOM 756 O O . LEU A 1 98 ? -6.919 6.140 10.706 1.00 87.19 98 LEU A O 1
ATOM 760 N N . ALA A 1 99 ? -8.757 7.284 11.284 1.00 87.88 99 ALA A N 1
ATOM 761 C CA . ALA A 1 99 ? -8.820 8.064 10.047 1.00 87.88 99 ALA A CA 1
ATOM 762 C C . ALA A 1 99 ? -7.575 8.952 9.854 1.00 87.88 99 ALA A C 1
ATOM 764 O O . ALA A 1 99 ? -6.979 8.988 8.768 1.00 87.88 99 ALA A O 1
ATOM 765 N N . TYR A 1 100 ? -7.136 9.636 10.915 1.00 88.00 100 TYR A N 1
ATOM 766 C CA . TYR A 1 100 ? -5.911 10.437 10.905 1.00 88.00 100 TYR A CA 1
ATOM 767 C C . TYR A 1 100 ? -4.669 9.576 10.629 1.00 88.00 100 TYR A C 1
ATOM 769 O O . TYR A 1 100 ? -3.809 9.935 9.814 1.00 88.00 100 TYR A O 1
ATOM 777 N N . THR A 1 101 ? -4.598 8.407 11.263 1.00 87.12 101 THR A N 1
ATOM 778 C CA . THR A 1 101 ? -3.500 7.453 11.115 1.00 87.12 101 THR A CA 1
ATOM 779 C C . THR A 1 101 ? -3.448 6.882 9.705 1.00 87.12 101 THR A C 1
ATOM 781 O O . THR A 1 101 ? -2.372 6.878 9.106 1.00 87.12 101 THR A O 1
ATOM 784 N N . ALA A 1 102 ? -4.585 6.488 9.126 1.00 88.44 102 ALA A N 1
ATOM 785 C CA . ALA A 1 102 ? -4.660 6.009 7.748 1.00 88.44 102 ALA A CA 1
ATOM 786 C C . ALA A 1 102 ? -4.116 7.054 6.769 1.00 88.44 102 ALA A C 1
ATOM 788 O O . ALA A 1 102 ? -3.233 6.746 5.974 1.00 88.44 102 ALA A O 1
ATOM 789 N N . LYS A 1 103 ? -4.536 8.319 6.889 1.00 90.75 103 LYS A N 1
ATOM 790 C CA . LYS A 1 103 ? -4.042 9.407 6.030 1.00 90.75 103 LYS A CA 1
ATOM 791 C C . LYS A 1 103 ? -2.525 9.600 6.129 1.00 90.75 103 LYS A C 1
ATOM 793 O O . LYS A 1 103 ? -1.851 9.793 5.115 1.00 90.75 103 LYS A O 1
ATOM 798 N N . ASN A 1 104 ? -1.972 9.563 7.339 1.00 90.00 104 ASN A N 1
ATOM 799 C CA . ASN A 1 104 ? -0.530 9.715 7.545 1.00 90.00 104 ASN A CA 1
ATOM 800 C C . ASN A 1 104 ? 0.262 8.502 7.047 1.00 90.00 104 ASN A C 1
ATOM 802 O O . ASN A 1 104 ? 1.320 8.670 6.433 1.00 90.00 104 ASN A O 1
ATOM 806 N N . LYS A 1 105 ? -0.262 7.292 7.255 1.00 89.94 105 LYS A N 1
ATOM 807 C CA . LYS A 1 105 ? 0.336 6.051 6.758 1.00 89.94 105 LYS A CA 1
ATOM 808 C C . LYS A 1 105 ? 0.327 5.994 5.238 1.00 89.94 105 LYS A C 1
ATOM 810 O O . LYS A 1 105 ? 1.373 5.691 4.675 1.00 89.94 105 LYS A O 1
ATOM 815 N N . THR A 1 106 ? -0.758 6.400 4.575 1.00 93.50 106 THR A N 1
ATOM 816 C CA . THR A 1 106 ? -0.808 6.524 3.108 1.00 93.50 106 THR A CA 1
ATOM 817 C C . THR A 1 106 ? 0.335 7.397 2.594 1.00 93.50 106 THR A C 1
ATOM 819 O O . THR A 1 106 ? 1.096 6.970 1.731 1.00 93.50 106 THR A O 1
ATOM 822 N N . LYS A 1 107 ? 0.532 8.591 3.171 1.00 93.00 107 LYS A N 1
ATOM 823 C CA . LYS A 1 107 ? 1.628 9.492 2.771 1.00 93.00 107 LYS A CA 1
ATOM 824 C C . LYS A 1 107 ? 3.009 8.883 3.007 1.00 93.00 107 LYS A C 1
ATOM 826 O O . LYS A 1 107 ? 3.910 9.050 2.184 1.00 93.00 107 LYS A O 1
ATOM 831 N N . SER A 1 108 ? 3.190 8.199 4.137 1.00 91.75 108 SER A N 1
ATOM 832 C CA . SER A 1 108 ? 4.446 7.520 4.465 1.00 91.75 108 SER A CA 1
ATOM 833 C C . SER A 1 108 ? 4.747 6.388 3.477 1.00 91.75 108 SER A C 1
ATOM 835 O O . SER A 1 108 ? 5.851 6.324 2.938 1.00 91.75 108 SER A O 1
ATOM 837 N N . LEU A 1 109 ? 3.758 5.539 3.186 1.00 92.56 109 LEU A N 1
ATOM 838 C CA . LEU A 1 109 ? 3.856 4.432 2.234 1.00 92.56 109 LEU A CA 1
ATOM 839 C C . LEU A 1 109 ? 4.105 4.926 0.814 1.00 92.56 109 LEU A C 1
ATOM 841 O O . LEU A 1 109 ? 4.998 4.412 0.151 1.00 92.56 109 LEU A O 1
ATOM 845 N N . LEU A 1 110 ? 3.412 5.979 0.378 1.00 94.38 110 LEU A N 1
ATOM 846 C CA . LEU A 1 110 ? 3.645 6.597 -0.925 1.00 94.38 110 LEU A CA 1
ATOM 847 C C . LEU A 1 110 ? 5.092 7.095 -1.055 1.00 94.38 110 LEU A C 1
ATOM 849 O O . LEU A 1 110 ? 5.752 6.866 -2.068 1.00 94.38 110 LEU A O 1
ATOM 853 N N . ARG A 1 111 ? 5.632 7.722 0.000 1.00 93.75 111 ARG A N 1
ATOM 854 C CA . ARG A 1 111 ? 7.037 8.152 0.029 1.00 93.75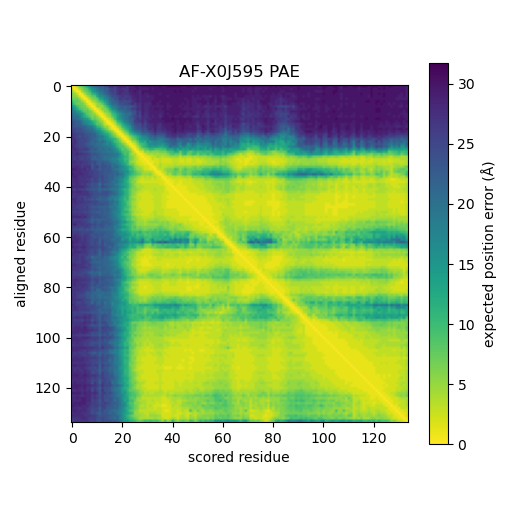 111 ARG A CA 1
ATOM 855 C C . ARG A 1 111 ? 7.999 6.965 -0.048 1.00 93.75 111 ARG A C 1
ATOM 857 O O . ARG A 1 111 ? 8.989 7.049 -0.772 1.00 93.75 111 ARG A O 1
ATOM 864 N N . GLN A 1 112 ? 7.734 5.892 0.700 1.00 93.56 112 GLN A N 1
ATOM 865 C CA . GLN A 1 112 ? 8.538 4.667 0.656 1.00 93.56 112 GLN A CA 1
ATOM 866 C C . GLN A 1 112 ? 8.511 4.041 -0.740 1.00 93.56 112 GLN A C 1
ATOM 868 O O . GLN A 1 112 ? 9.572 3.762 -1.291 1.00 93.56 112 GLN A O 1
ATOM 873 N N . TYR A 1 113 ? 7.324 3.905 -1.331 1.00 93.50 113 TYR A N 1
ATOM 874 C CA . TYR A 1 113 ? 7.122 3.364 -2.670 1.00 93.50 113 TYR A CA 1
ATOM 875 C C . TYR A 1 113 ? 7.902 4.160 -3.717 1.00 93.50 113 TYR A C 1
ATOM 877 O O . TYR A 1 113 ? 8.718 3.602 -4.446 1.00 93.50 113 TYR A O 1
ATOM 885 N N . ARG A 1 114 ? 7.764 5.491 -3.717 1.00 93.81 114 ARG A N 1
ATOM 886 C CA . ARG A 1 114 ? 8.512 6.365 -4.628 1.00 93.81 114 ARG A CA 1
ATOM 887 C C . ARG A 1 114 ? 10.021 6.198 -4.490 1.00 93.81 114 ARG A C 1
ATOM 889 O O . ARG A 1 114 ? 10.736 6.148 -5.487 1.00 93.81 114 ARG A O 1
ATOM 896 N N . ASN A 1 115 ? 10.521 6.171 -3.257 1.00 93.50 115 ASN A N 1
ATOM 897 C CA . ASN A 1 115 ? 11.951 6.014 -3.014 1.00 93.50 115 ASN A CA 1
ATOM 898 C C . ASN A 1 115 ? 12.440 4.637 -3.480 1.00 93.50 115 ASN A C 1
ATOM 900 O O . ASN A 1 115 ? 13.500 4.558 -4.091 1.00 93.50 115 ASN A O 1
ATOM 904 N N . HIS A 1 116 ? 11.652 3.586 -3.253 1.00 93.38 116 HIS A N 1
ATOM 905 C CA . HIS A 1 116 ? 11.950 2.239 -3.724 1.00 93.38 116 HIS A CA 1
ATOM 906 C C . HIS A 1 116 ? 12.039 2.176 -5.255 1.00 93.38 116 HIS A C 1
ATOM 908 O O . HIS A 1 116 ? 13.043 1.694 -5.777 1.00 93.38 116 HIS A O 1
ATOM 914 N N . LEU A 1 117 ? 11.065 2.746 -5.977 1.00 92.50 117 LEU A N 1
ATOM 915 C CA . LEU A 1 117 ? 11.099 2.796 -7.443 1.00 92.50 117 LEU A CA 1
ATOM 916 C C . LEU A 1 117 ? 12.326 3.548 -7.969 1.00 92.50 117 LEU A C 1
ATOM 918 O O . LEU A 1 117 ? 12.970 3.077 -8.899 1.00 92.50 117 LEU A O 1
ATOM 922 N N . LYS A 1 118 ? 12.697 4.672 -7.343 1.00 92.94 118 LYS A N 1
ATOM 923 C CA . LYS A 1 118 ? 13.907 5.422 -7.716 1.00 92.94 118 LYS A CA 1
ATOM 924 C C . LYS A 1 118 ? 15.188 4.611 -7.528 1.00 92.94 118 LYS A C 1
ATOM 926 O O . LYS A 1 118 ? 16.090 4.728 -8.350 1.00 92.94 118 LYS A O 1
ATOM 931 N N . CYS A 1 119 ? 15.280 3.814 -6.461 1.00 92.94 119 CYS A N 1
ATOM 932 C CA . CYS A 1 119 ? 16.417 2.913 -6.266 1.00 92.94 119 CYS A CA 1
ATOM 933 C C . CYS A 1 119 ? 16.475 1.859 -7.378 1.00 92.94 119 CYS A C 1
ATOM 935 O O . CYS A 1 119 ? 17.523 1.685 -7.986 1.00 92.94 119 CYS A O 1
ATOM 937 N N . LEU A 1 120 ? 15.344 1.229 -7.711 1.00 91.56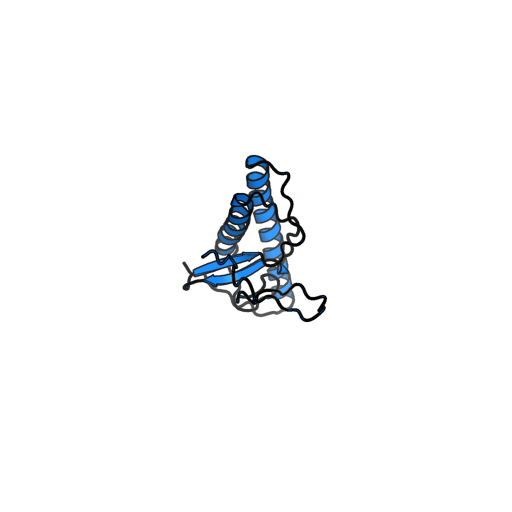 120 LEU A N 1
ATOM 938 C CA . LEU A 1 120 ? 15.280 0.244 -8.795 1.00 91.56 120 LEU A CA 1
ATOM 939 C C . LEU A 1 120 ? 15.684 0.840 -10.153 1.00 91.56 120 LEU A C 1
ATOM 941 O O . LEU A 1 120 ? 16.439 0.219 -10.897 1.00 91.56 120 LEU A O 1
ATOM 945 N N . GLU A 1 121 ? 15.226 2.053 -10.467 1.00 92.00 121 GLU A N 1
ATOM 946 C CA . GLU A 1 121 ? 15.636 2.766 -11.684 1.00 92.00 121 GLU A CA 1
ATOM 947 C C . GLU A 1 121 ? 17.136 3.061 -11.703 1.00 92.00 121 GLU A C 1
ATOM 949 O O . GLU A 1 121 ? 17.790 2.865 -12.727 1.00 92.00 121 GLU A O 1
ATOM 954 N N . HIS A 1 122 ? 17.683 3.524 -10.576 1.00 92.75 122 HIS A N 1
ATOM 955 C CA . HIS A 1 122 ? 19.112 3.787 -10.430 1.00 92.75 122 HIS A CA 1
ATOM 956 C C . HIS A 1 122 ? 19.947 2.514 -10.632 1.00 92.75 122 HIS A C 1
ATOM 958 O O . HIS A 1 122 ? 21.011 2.563 -11.247 1.00 92.75 122 HIS A O 1
ATOM 964 N N . ASP A 1 123 ? 19.434 1.371 -10.180 1.00 92.75 123 ASP A N 1
ATOM 965 C CA . ASP A 1 123 ? 20.067 0.061 -10.330 1.00 92.75 123 ASP A CA 1
ATOM 966 C C . ASP A 1 123 ? 19.851 -0.557 -11.729 1.00 92.75 123 ASP A C 1
ATOM 968 O O . ASP A 1 123 ? 20.292 -1.675 -12.000 1.00 92.75 123 ASP A O 1
ATOM 972 N N . GLY A 1 124 ? 19.195 0.166 -12.646 1.00 91.44 124 GLY A N 1
ATOM 973 C CA . GLY A 1 124 ? 18.977 -0.257 -14.031 1.00 91.44 124 GLY A CA 1
ATOM 974 C C . GLY A 1 124 ? 17.866 -1.294 -14.210 1.00 91.44 124 GLY A C 1
ATOM 975 O O . GLY A 1 124 ? 17.787 -1.934 -15.261 1.00 91.44 124 GLY A O 1
ATOM 976 N N . VAL A 1 125 ? 17.001 -1.477 -13.210 1.00 91.38 125 VAL A N 1
ATOM 977 C CA . VAL A 1 125 ? 15.872 -2.409 -13.279 1.00 91.38 125 VAL A CA 1
ATOM 978 C C . VAL A 1 125 ? 14.776 -1.836 -14.178 1.00 91.38 125 VAL A C 1
ATOM 980 O O . VAL A 1 125 ? 14.306 -0.714 -13.990 1.00 91.38 125 VAL A O 1
ATOM 983 N N . LEU A 1 126 ? 14.325 -2.629 -15.152 1.00 88.75 126 LEU A N 1
ATOM 984 C CA . LEU A 1 126 ? 13.186 -2.271 -15.997 1.00 88.75 126 LEU A CA 1
ATOM 985 C C . LEU A 1 126 ? 11.879 -2.422 -15.213 1.00 88.75 126 LEU A C 1
ATOM 987 O O . LEU A 1 126 ? 11.515 -3.521 -14.802 1.00 88.75 126 LEU A O 1
ATOM 991 N N . LEU A 1 127 ? 11.160 -1.313 -15.037 1.00 90.00 127 LEU A N 1
ATOM 992 C CA . LEU A 1 127 ? 9.893 -1.284 -14.311 1.00 90.00 127 LEU A CA 1
ATOM 993 C C . LEU A 1 127 ? 8.708 -1.555 -15.258 1.00 90.00 127 LEU A C 1
ATOM 995 O O . LEU A 1 127 ? 8.510 -0.783 -16.203 1.00 90.00 127 LEU A O 1
ATOM 999 N N . PRO A 1 128 ? 7.874 -2.582 -15.010 1.00 90.44 128 PRO A N 1
ATOM 1000 C CA . PRO A 1 128 ? 6.690 -2.874 -15.819 1.00 90.44 128 PRO A CA 1
ATOM 1001 C C . PRO A 1 128 ? 5.539 -1.914 -15.478 1.00 90.44 128 PRO A C 1
ATOM 1003 O O . PRO A 1 128 ? 4.557 -2.280 -14.828 1.00 90.44 128 PRO A O 1
ATOM 1006 N N . ARG A 1 129 ? 5.677 -0.651 -15.889 1.00 91.56 129 ARG A N 1
ATOM 1007 C CA . ARG A 1 129 ? 4.693 0.401 -15.608 1.00 91.56 129 ARG A CA 1
ATOM 1008 C C . ARG A 1 129 ? 3.399 0.194 -16.386 1.00 91.56 129 ARG A C 1
ATOM 1010 O O . ARG A 1 129 ? 3.432 -0.083 -17.586 1.00 91.56 129 ARG A O 1
ATOM 1017 N N . ARG A 1 130 ? 2.258 0.381 -15.723 1.00 92.81 130 ARG A N 1
ATOM 1018 C CA . ARG A 1 130 ? 0.933 0.382 -16.359 1.00 92.81 130 ARG A CA 1
ATOM 1019 C C . ARG A 1 130 ? -0.066 1.233 -15.565 1.00 92.81 130 ARG A C 1
ATOM 1021 O O . ARG A 1 130 ? 0.116 1.380 -14.360 1.00 92.81 130 ARG A O 1
ATOM 1028 N N . PRO A 1 131 ? -1.145 1.723 -16.200 1.00 88.69 131 PRO A N 1
ATOM 1029 C CA . PRO A 1 131 ? -2.233 2.369 -15.472 1.00 88.69 131 PRO A CA 1
ATOM 1030 C C . PRO A 1 131 ? -2.989 1.378 -14.577 1.00 88.69 131 PRO A C 1
ATOM 1032 O O . PRO A 1 131 ? -2.976 0.159 -14.817 1.00 88.69 131 PRO A O 1
ATOM 1035 N N . VAL A 1 132 ? -3.693 1.920 -13.584 1.00 91.00 132 VAL A N 1
ATOM 1036 C CA . VAL A 1 132 ? -4.621 1.174 -12.722 1.00 91.00 132 VAL A CA 1
ATOM 1037 C C . VAL A 1 132 ? -5.793 0.570 -13.508 1.00 91.00 132 VAL A C 1
ATOM 1039 O O . VAL A 1 132 ? -6.360 1.197 -14.408 1.00 91.00 132 VAL A O 1
ATOM 1042 N N . ARG A 1 133 ? -6.193 -0.653 -13.151 1.00 89.50 133 ARG A N 1
ATOM 1043 C CA . ARG A 1 133 ? -7.399 -1.318 -13.665 1.00 89.50 133 ARG A CA 1
ATOM 1044 C C . ARG A 1 133 ? -8.606 -0.964 -12.793 1.00 89.50 133 ARG A C 1
ATOM 1046 O O . ARG A 1 133 ? -8.536 -1.110 -11.574 1.00 89.50 133 ARG A O 1
ATOM 1053 N N . ARG A 1 134 ? -9.694 -0.504 -13.414 1.00 83.50 134 ARG A N 1
ATOM 1054 C CA . ARG A 1 134 ? -10.889 0.056 -12.750 1.00 83.50 134 ARG A CA 1
ATOM 1055 C C . ARG A 1 134 ? -12.115 -0.845 -12.832 1.00 83.50 134 ARG A C 1
ATOM 1057 O O . ARG A 1 134 ? -12.227 -1.577 -13.835 1.00 83.50 134 ARG A O 1
#

Solvent-accessible surface area (backbone atoms only — not comparable to full-atom values): 8233 Å² total; per-residue (Å²): 136,91,82,82,89,79,84,88,85,77,90,80,82,82,80,88,80,72,101,56,86,79,73,75,85,80,65,63,26,39,64,69,43,64,50,94,52,35,63,51,70,86,55,44,48,60,35,47,37,48,42,41,47,61,35,38,78,74,44,34,44,74,68,71,78,52,50,70,32,33,25,51,25,72,58,97,71,21,59,42,46,44,75,77,68,65,91,50,61,42,63,93,59,52,73,69,54,39,54,53,47,32,57,53,48,33,55,51,43,51,51,50,49,53,53,50,53,52,50,39,52,74,72,68,51,86,69,51,68,48,84,77,43,117

Sequence (134 aa):
MKSSRTADYDLFKASPYPSSTARFNIGGSSLSTPDGAVLDEQDIEPLLHQALISLNEYGVCHVDTKLDNFHLVADEGKDKIMIVDLESADFDQTEEELAYTAKNKTKSLLRQYRNHLKCLEHDGVLLPRRPVRR

Radius of gyration: 19.63 Å; Cα contacts (8 Å, |Δi|>4): 159; chains: 1; bounding box: 58×53×40 Å